Protein AF-A0A6C0JA85-F1 (afdb_monomer_lite)

Foldseek 3Di:
DPPPPPPPLPDPPVDPDPLLSLLLVQLVVLLVQLVVLLVCPVVVVDPPALVSLLSSLLSLLLSCVSPVPPPVSVVSNVVSCQPANPVHPHHNYYPVSNVVSNVSSVVVNVVSND

pLDDT: mean 87.0, std 16.08, range [33.0, 97.62]

Organism: NCBI:txid1070528

Radius of gyration: 14.77 Å; chains: 1; bounding box: 40×23×37 Å

Structure (mmCIF, N/CA/C/O backbone):
data_AF-A0A6C0JA85-F1
#
_entry.id   AF-A0A6C0JA85-F1
#
loop_
_atom_site.group_PDB
_atom_site.id
_atom_site.type_symbol
_atom_site.label_atom_id
_atom_site.label_alt_id
_atom_site.label_comp_id
_atom_site.label_asym_id
_atom_site.label_entity_id
_atom_site.label_seq_id
_atom_site.pdbx_PDB_ins_code
_atom_site.Cartn_x
_atom_site.Cartn_y
_atom_site.Cartn_z
_atom_site.occupancy
_atom_site.B_iso_or_equiv
_atom_site.auth_seq_id
_atom_site.auth_comp_id
_atom_site.auth_asym_id
_atom_site.auth_atom_id
_atom_site.pdbx_PDB_model_num
ATOM 1 N N . MET A 1 1 ? -17.166 -13.264 -14.126 1.00 33.00 1 MET A N 1
ATOM 2 C CA . MET A 1 1 ? -17.768 -12.094 -13.454 1.00 33.00 1 MET A CA 1
ATOM 3 C C . MET A 1 1 ? -17.450 -12.195 -11.975 1.00 33.00 1 MET A C 1
ATOM 5 O O . MET A 1 1 ? -18.116 -12.936 -11.270 1.00 33.00 1 MET A O 1
ATOM 9 N N . THR A 1 2 ? -16.389 -11.543 -11.515 1.00 33.69 2 THR A N 1
ATOM 10 C CA . THR A 1 2 ? -16.089 -11.439 -10.083 1.00 33.69 2 THR A CA 1
ATOM 11 C C . THR A 1 2 ? -16.904 -10.276 -9.544 1.00 33.69 2 THR A C 1
ATOM 13 O O . THR A 1 2 ? -16.664 -9.121 -9.888 1.00 33.69 2 THR A O 1
ATOM 16 N N . THR A 1 3 ? -17.943 -10.601 -8.785 1.00 34.50 3 THR A N 1
ATOM 17 C CA . THR A 1 3 ? -18.830 -9.646 -8.130 1.00 34.50 3 THR A CA 1
ATOM 18 C C . THR A 1 3 ? -17.984 -8.742 -7.241 1.00 34.50 3 THR A C 1
ATOM 20 O O . THR A 1 3 ? -17.399 -9.193 -6.257 1.00 34.50 3 THR A O 1
ATOM 23 N N . ILE A 1 4 ? -17.881 -7.466 -7.612 1.00 41.62 4 ILE A N 1
ATOM 2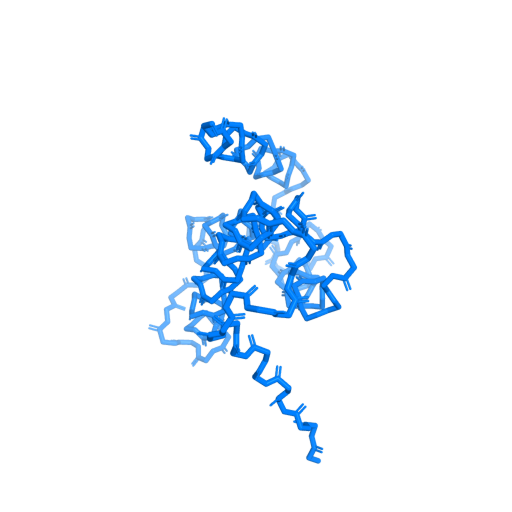4 C CA . ILE A 1 4 ? -17.291 -6.431 -6.768 1.00 41.62 4 ILE A CA 1
ATOM 25 C C . ILE A 1 4 ? -18.240 -6.299 -5.582 1.00 41.62 4 ILE A C 1
ATOM 27 O O . ILE A 1 4 ? -19.316 -5.711 -5.704 1.00 41.62 4 ILE A O 1
ATOM 31 N N . ASN A 1 5 ? -17.885 -6.913 -4.456 1.00 40.22 5 ASN A N 1
ATOM 32 C CA . ASN A 1 5 ? -18.617 -6.731 -3.217 1.00 40.22 5 ASN A CA 1
ATOM 33 C C . ASN A 1 5 ? -18.302 -5.310 -2.741 1.00 40.22 5 ASN A C 1
ATOM 35 O O . ASN A 1 5 ? -17.326 -5.066 -2.030 1.00 40.22 5 ASN A O 1
ATOM 39 N N . ASN A 1 6 ? -19.087 -4.353 -3.238 1.00 44.12 6 ASN A N 1
ATOM 40 C CA . ASN A 1 6 ? -19.152 -3.003 -2.714 1.00 44.12 6 ASN A CA 1
ATOM 41 C C . ASN A 1 6 ? -19.661 -3.127 -1.279 1.00 44.12 6 ASN A C 1
ATOM 43 O O . ASN A 1 6 ? -20.861 -3.034 -1.023 1.00 44.12 6 ASN A O 1
ATOM 47 N N . ASN A 1 7 ? -18.741 -3.368 -0.345 1.00 47.88 7 ASN A N 1
ATOM 48 C CA . ASN A 1 7 ? -18.963 -3.211 1.082 1.00 47.88 7 ASN A CA 1
ATOM 49 C C . ASN A 1 7 ? -19.160 -1.713 1.344 1.00 47.88 7 ASN A C 1
ATOM 51 O O . ASN A 1 7 ? -18.292 -1.020 1.873 1.00 47.88 7 ASN A O 1
ATOM 55 N N . ASN A 1 8 ? -20.300 -1.197 0.895 1.00 52.50 8 ASN A N 1
ATOM 56 C CA . ASN A 1 8 ? -20.768 0.140 1.169 1.00 52.50 8 ASN A CA 1
ATOM 57 C C . ASN A 1 8 ? -21.121 0.160 2.654 1.00 52.50 8 ASN A C 1
ATOM 59 O O . ASN A 1 8 ? -22.207 -0.235 3.067 1.00 52.50 8 ASN A O 1
ATOM 63 N N . VAL A 1 9 ? -20.149 0.571 3.465 1.00 55.03 9 VAL A N 1
ATOM 64 C CA . VAL A 1 9 ? -20.303 0.862 4.890 1.00 55.03 9 VAL A CA 1
ATOM 65 C C . VAL A 1 9 ? -21.228 2.078 5.020 1.00 55.03 9 VAL A C 1
ATOM 67 O O . VAL A 1 9 ? -20.764 3.209 5.135 1.00 55.03 9 VAL A O 1
ATOM 70 N N . THR A 1 10 ? -22.542 1.874 4.906 1.00 55.50 10 THR A N 1
ATOM 71 C CA . THR A 1 10 ? -23.526 2.973 4.867 1.00 55.50 10 THR A CA 1
ATOM 72 C C . THR A 1 10 ? -24.310 3.141 6.161 1.00 55.50 10 THR A C 1
ATOM 74 O O . THR A 1 10 ? -24.818 4.231 6.406 1.00 55.50 10 THR A O 1
ATOM 77 N N . THR A 1 11 ? -24.380 2.127 7.029 1.00 58.81 11 THR A N 1
ATOM 78 C CA . THR A 1 11 ? -25.210 2.179 8.246 1.00 58.81 11 THR A CA 1
ATOM 79 C C . THR A 1 11 ? -24.424 1.818 9.506 1.00 58.81 11 THR A C 1
ATOM 81 O O . THR A 1 11 ? -23.812 0.754 9.595 1.00 58.81 11 THR A O 1
ATOM 84 N N . ARG A 1 12 ? -24.474 2.706 10.509 1.00 60.03 12 ARG A N 1
ATOM 85 C CA . ARG A 1 12 ? -23.822 2.559 11.825 1.00 60.03 12 ARG A CA 1
ATOM 86 C C . ARG A 1 12 ? -24.255 1.288 12.565 1.00 60.03 12 ARG A C 1
ATOM 88 O O . ARG A 1 12 ? -23.459 0.713 13.297 1.00 60.03 12 ARG A O 1
ATOM 95 N N . ASP A 1 13 ? -25.500 0.863 12.378 1.00 62.19 13 ASP A N 1
ATOM 96 C CA . ASP A 1 13 ? -26.170 -0.106 13.256 1.00 62.19 13 ASP A CA 1
ATOM 97 C C . ASP A 1 13 ? -25.674 -1.554 13.102 1.00 62.19 13 ASP A C 1
ATOM 99 O O . ASP A 1 13 ? -26.027 -2.420 13.893 1.00 62.19 13 ASP A O 1
ATOM 103 N N . ILE A 1 14 ? -24.796 -1.808 12.128 1.00 67.25 14 ILE A N 1
ATOM 104 C CA . ILE A 1 14 ? -24.126 -3.102 11.922 1.00 67.25 14 ILE A CA 1
ATOM 105 C C . ILE A 1 14 ? -22.918 -3.259 12.872 1.00 67.25 14 ILE A C 1
ATOM 107 O O . ILE A 1 14 ? -22.384 -4.354 13.044 1.00 67.25 14 ILE A O 1
ATOM 111 N N . TYR A 1 15 ? -22.470 -2.172 13.512 1.00 73.19 15 TYR A N 1
ATOM 112 C CA . TYR A 1 15 ? -21.264 -2.165 14.335 1.00 73.19 15 TYR A CA 1
ATOM 113 C C . TYR A 1 15 ? -21.575 -2.156 15.828 1.00 73.19 15 TYR A C 1
ATOM 115 O O . TYR A 1 15 ? -22.356 -1.350 16.325 1.00 73.19 15 TYR A O 1
ATOM 123 N N . THR A 1 16 ? -20.848 -2.996 16.563 1.00 79.50 16 THR A N 1
ATOM 124 C CA . THR A 1 16 ? -20.942 -3.125 18.024 1.00 79.50 16 THR A CA 1
ATOM 125 C C . THR A 1 16 ? -20.517 -1.864 18.779 1.00 79.50 16 THR A C 1
ATOM 127 O O . THR A 1 16 ? -20.845 -1.711 19.952 1.00 79.50 16 THR A O 1
ATOM 130 N N . SER A 1 17 ? -19.794 -0.940 18.134 1.00 82.62 17 SER A N 1
ATOM 131 C CA . SER A 1 17 ? -19.456 0.362 18.712 1.00 82.62 17 SER A CA 1
ATOM 132 C C . SER A 1 17 ? -19.313 1.452 17.650 1.00 82.62 17 SER A C 1
ATOM 134 O O . SER A 1 17 ? -18.916 1.198 16.510 1.00 82.62 17 SER A O 1
ATOM 136 N N . HIS A 1 18 ? -19.568 2.702 18.050 1.00 82.12 18 HIS A N 1
ATOM 137 C CA . HIS A 1 18 ? -19.361 3.874 17.194 1.00 82.12 18 HIS A CA 1
ATOM 138 C C . HIS A 1 18 ? -17.896 4.022 16.753 1.00 82.12 18 HIS A C 1
ATOM 140 O O . HIS A 1 18 ? -17.623 4.357 15.603 1.00 82.12 18 HIS A O 1
ATOM 146 N N . LYS A 1 19 ? -16.954 3.695 17.644 1.00 83.94 19 LYS A N 1
ATOM 147 C CA . LYS A 1 19 ? -15.521 3.682 17.340 1.00 83.94 19 LYS A CA 1
ATOM 148 C C . LYS A 1 19 ? -15.195 2.713 16.203 1.00 83.94 19 LYS A C 1
ATOM 150 O O . LYS A 1 19 ? -14.526 3.098 15.250 1.00 83.94 19 LYS A O 1
ATOM 155 N N . LEU A 1 20 ? -15.716 1.487 16.270 1.00 81.69 20 LEU A N 1
ATOM 156 C CA . LEU A 1 20 ? -15.496 0.478 15.234 1.00 81.69 20 LEU A CA 1
ATOM 157 C C . LEU A 1 20 ? -16.072 0.916 13.877 1.00 81.69 20 LEU A C 1
ATOM 159 O O . LEU A 1 20 ? -15.433 0.717 12.847 1.00 81.69 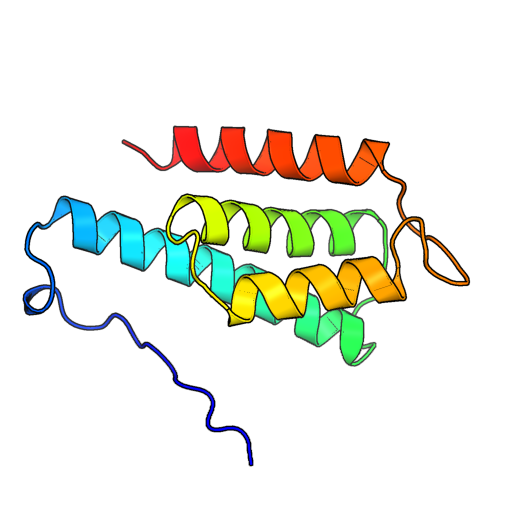20 LEU A O 1
ATOM 163 N N . TYR A 1 21 ? -17.241 1.566 13.874 1.00 82.75 21 TYR A N 1
ATOM 164 C CA . TYR A 1 21 ? -17.819 2.160 12.664 1.00 82.75 21 TYR A CA 1
ATOM 165 C C . TYR A 1 21 ? -16.894 3.215 12.033 1.00 82.75 21 TYR A C 1
ATOM 167 O O . TYR A 1 21 ? -16.643 3.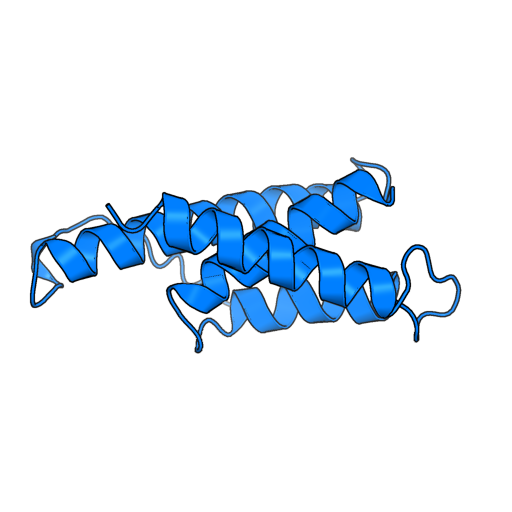171 10.827 1.00 82.75 21 TYR A O 1
ATOM 175 N N . LEU A 1 22 ? -16.353 4.142 12.833 1.00 84.38 22 LEU A N 1
ATOM 176 C CA . LEU A 1 22 ? -15.438 5.178 12.341 1.00 84.38 22 LEU A CA 1
ATOM 177 C C . LEU A 1 22 ? -14.131 4.585 11.801 1.00 84.38 22 LEU A C 1
ATOM 179 O O . LEU A 1 22 ? -13.656 5.013 10.747 1.00 84.38 22 LEU A O 1
ATOM 183 N N . GLU A 1 23 ? -13.577 3.578 12.478 1.00 85.69 23 GLU A N 1
ATOM 184 C CA . GLU A 1 23 ? -12.374 2.869 12.029 1.00 85.69 23 GLU A CA 1
ATOM 185 C C . GLU A 1 23 ? -12.611 2.169 10.681 1.00 85.69 23 GLU A C 1
ATOM 187 O O . GLU A 1 23 ? -11.806 2.317 9.760 1.00 85.69 23 GLU A O 1
ATOM 192 N N . LYS A 1 24 ? -13.750 1.485 10.509 1.00 84.62 24 LYS A N 1
ATOM 193 C CA . LYS A 1 24 ? -14.102 0.832 9.238 1.00 84.62 24 LYS A CA 1
ATOM 194 C C . LYS A 1 24 ? -14.351 1.830 8.117 1.00 84.62 24 LYS A C 1
ATOM 196 O O . LYS A 1 24 ? -13.796 1.669 7.034 1.00 84.62 24 LYS A O 1
ATOM 201 N N . ARG A 1 25 ? -15.099 2.903 8.381 1.00 84.94 25 ARG A N 1
ATOM 202 C CA . ARG A 1 25 ? -15.329 3.974 7.401 1.00 84.94 25 ARG A CA 1
ATOM 203 C C . ARG A 1 25 ? -14.018 4.626 6.953 1.00 84.94 25 ARG A C 1
ATOM 205 O O . ARG A 1 25 ? -13.848 4.918 5.770 1.00 84.94 25 ARG A O 1
ATOM 212 N N . THR A 1 26 ? -13.087 4.835 7.882 1.00 86.94 26 THR A N 1
ATOM 213 C CA . THR A 1 26 ? -11.760 5.386 7.577 1.00 86.94 26 THR A CA 1
ATOM 214 C C . THR A 1 26 ? -10.939 4.409 6.740 1.00 86.94 26 THR A C 1
ATOM 216 O O . THR A 1 26 ? -10.398 4.809 5.712 1.00 86.94 26 THR A O 1
ATOM 219 N N . GLY A 1 27 ? -10.915 3.123 7.103 1.00 89.31 27 GLY A N 1
ATOM 220 C CA . GLY A 1 27 ? -10.276 2.075 6.301 1.00 89.31 27 GLY A CA 1
ATOM 221 C C . GLY A 1 27 ? -10.808 2.020 4.866 1.00 89.31 27 GLY A C 1
ATOM 222 O O . GLY A 1 27 ? -10.025 2.092 3.920 1.00 89.31 27 GLY A O 1
ATOM 223 N N . SER A 1 28 ? -12.135 2.011 4.690 1.00 89.94 28 SER A N 1
ATOM 224 C CA . SER A 1 28 ? -12.777 2.014 3.366 1.00 89.94 28 SER A CA 1
ATOM 225 C C . SER A 1 28 ? -12.421 3.245 2.530 1.00 89.94 28 SER A C 1
ATOM 227 O O . SER A 1 28 ? -12.251 3.138 1.318 1.00 89.94 28 SER A O 1
ATOM 229 N N . ARG A 1 29 ? -12.262 4.422 3.153 1.00 91.88 29 ARG A N 1
ATOM 230 C CA . ARG A 1 29 ? -11.803 5.630 2.450 1.00 91.88 29 ARG A CA 1
ATOM 231 C C . ARG A 1 29 ? -10.410 5.428 1.854 1.00 91.88 29 ARG A C 1
ATOM 233 O O . ARG A 1 29 ? -10.207 5.756 0.689 1.00 91.88 29 ARG A O 1
ATOM 240 N N . TYR A 1 30 ? -9.470 4.902 2.637 1.00 94.75 30 TYR A N 1
ATOM 241 C CA . TYR A 1 30 ? -8.106 4.652 2.168 1.00 94.75 30 TYR A CA 1
ATOM 242 C C . TYR A 1 30 ? -8.057 3.570 1.089 1.00 94.75 30 TYR A C 1
ATOM 244 O O . TYR A 1 30 ? -7.356 3.747 0.095 1.00 94.75 30 TYR A O 1
ATOM 252 N N . TYR A 1 31 ? -8.866 2.515 1.217 1.00 95.31 31 TYR A N 1
ATOM 253 C CA . TYR A 1 31 ? -9.028 1.525 0.154 1.00 95.31 31 TYR A CA 1
ATOM 254 C C . TYR A 1 31 ? -9.496 2.174 -1.157 1.00 95.31 31 TYR A C 1
ATOM 256 O O . TYR A 1 31 ? -8.865 1.986 -2.193 1.00 95.31 31 TYR A O 1
ATOM 264 N N . ASN A 1 32 ? -10.554 2.992 -1.113 1.00 94.56 32 ASN A N 1
ATOM 265 C CA . ASN A 1 32 ? -11.105 3.640 -2.306 1.00 94.56 32 ASN A CA 1
ATOM 266 C C . ASN A 1 32 ? -10.108 4.604 -2.965 1.00 94.56 32 ASN A C 1
ATOM 268 O O . ASN A 1 32 ? -10.003 4.627 -4.189 1.00 94.56 32 ASN A O 1
ATOM 272 N N . LEU A 1 33 ? -9.354 5.369 -2.166 1.00 95.00 33 LEU A N 1
ATOM 273 C CA . LEU A 1 33 ? -8.287 6.234 -2.677 1.00 95.00 33 LEU A CA 1
ATOM 274 C C . LEU A 1 33 ? -7.196 5.412 -3.373 1.00 95.00 33 LEU A C 1
ATOM 276 O O . LEU A 1 33 ? -6.852 5.706 -4.515 1.00 95.00 33 LEU A O 1
ATOM 280 N N . GLY A 1 34 ? -6.710 4.347 -2.729 1.00 96.00 34 GLY A N 1
ATOM 281 C CA . GLY A 1 34 ? -5.732 3.437 -3.330 1.00 96.00 34 GLY A CA 1
ATOM 282 C C . GLY A 1 34 ? -6.249 2.802 -4.623 1.00 96.00 34 GLY A C 1
ATOM 283 O O . GLY A 1 34 ? -5.528 2.761 -5.618 1.00 96.00 34 GLY A O 1
ATOM 284 N N . TYR A 1 35 ? -7.517 2.380 -4.645 1.00 96.50 35 TYR A N 1
ATOM 285 C CA . TYR A 1 35 ? -8.162 1.778 -5.812 1.00 96.50 35 TYR A CA 1
ATOM 286 C C . TYR A 1 35 ? -8.264 2.739 -7.001 1.00 96.50 35 TYR A C 1
ATOM 288 O O . TYR A 1 35 ? -7.982 2.337 -8.129 1.00 96.50 35 TYR A O 1
ATOM 296 N N . MET A 1 36 ? -8.624 4.006 -6.770 1.00 96.00 36 MET A N 1
ATOM 297 C CA . MET A 1 36 ? -8.664 5.011 -7.837 1.00 96.00 36 MET A CA 1
ATOM 298 C C . MET A 1 36 ? -7.289 5.193 -8.484 1.00 96.00 36 MET A C 1
ATOM 300 O O . MET A 1 36 ? -7.178 5.114 -9.705 1.00 96.00 36 MET A O 1
ATOM 304 N N . MET A 1 37 ? -6.242 5.340 -7.671 1.00 95.56 37 MET A N 1
ATOM 305 C CA . MET A 1 37 ? -4.874 5.508 -8.168 1.00 95.56 37 MET A CA 1
ATOM 306 C C . MET A 1 37 ? -4.375 4.257 -8.897 1.00 95.56 37 MET A C 1
ATOM 308 O O . MET A 1 37 ? -3.823 4.350 -9.991 1.00 95.56 37 MET A O 1
ATOM 312 N N . TYR A 1 38 ? -4.613 3.073 -8.324 1.00 96.69 38 TYR A N 1
ATOM 313 C CA . TYR A 1 38 ? -4.312 1.792 -8.964 1.00 96.69 38 TYR A CA 1
ATOM 314 C C . TYR A 1 38 ? -4.956 1.706 -10.351 1.00 96.69 38 TYR A C 1
ATOM 316 O O . TYR A 1 38 ? -4.280 1.386 -11.329 1.00 96.69 38 TYR A O 1
ATOM 324 N N . LYS A 1 39 ? -6.248 2.039 -10.452 1.00 96.69 39 LYS A N 1
ATOM 325 C CA . LYS A 1 39 ? -7.000 1.956 -11.705 1.00 96.69 39 LYS A CA 1
ATOM 326 C C . LYS A 1 39 ? -6.407 2.876 -12.768 1.00 96.69 39 LYS A C 1
ATOM 328 O O . LYS A 1 39 ? -6.293 2.465 -13.919 1.00 96.69 39 LYS A O 1
ATOM 333 N N . GLU A 1 40 ? -6.015 4.091 -12.396 1.00 95.56 40 GLU A N 1
ATOM 334 C CA . GLU A 1 40 ? -5.393 5.034 -13.327 1.00 95.56 40 GLU A CA 1
ATOM 335 C C . GLU A 1 40 ? -4.022 4.555 -13.820 1.00 95.56 40 GLU A C 1
ATOM 337 O O . GLU A 1 40 ? -3.718 4.669 -15.009 1.00 95.56 40 GLU A O 1
ATOM 342 N N . ILE A 1 41 ? -3.214 3.968 -12.932 1.00 95.75 41 ILE A N 1
ATOM 343 C CA . ILE A 1 41 ? -1.893 3.418 -13.269 1.00 95.75 41 ILE A CA 1
ATOM 344 C C . ILE A 1 41 ? -2.027 2.207 -14.200 1.00 95.75 41 ILE A C 1
ATOM 346 O O . ILE A 1 41 ? -1.337 2.117 -15.215 1.00 95.75 41 ILE A O 1
ATOM 350 N N . ILE A 1 42 ? -2.916 1.264 -13.875 1.00 94.19 42 ILE A N 1
ATOM 351 C CA . ILE A 1 42 ? -3.079 0.026 -14.648 1.00 94.19 42 ILE A CA 1
ATOM 352 C C . ILE A 1 42 ? -3.706 0.286 -16.017 1.00 94.19 42 ILE A C 1
ATOM 354 O O . ILE A 1 42 ? -3.259 -0.304 -17.000 1.00 94.19 42 ILE A O 1
ATOM 358 N N . ASN A 1 43 ? -4.671 1.205 -16.102 1.00 94.44 43 ASN A N 1
ATOM 359 C CA . ASN A 1 43 ? -5.279 1.600 -17.373 1.00 94.44 43 ASN A CA 1
ATOM 360 C C . ASN A 1 43 ? -4.374 2.510 -18.220 1.00 94.44 43 ASN A C 1
ATOM 362 O O . ASN A 1 43 ? -4.742 2.854 -19.341 1.00 94.44 43 ASN A O 1
ATOM 366 N N . GLY A 1 44 ? -3.219 2.930 -17.692 1.00 92.12 44 GLY A N 1
ATOM 367 C CA . GLY A 1 44 ? -2.280 3.811 -18.383 1.00 92.12 44 GLY A CA 1
ATOM 368 C C . GLY A 1 44 ? -2.760 5.257 -18.528 1.00 92.12 44 GLY A C 1
ATOM 369 O O . GLY A 1 44 ? -2.150 6.020 -19.272 1.00 92.12 44 GLY A O 1
ATOM 370 N N . THR A 1 45 ? -3.828 5.657 -17.829 1.00 94.81 45 THR A N 1
ATOM 371 C CA . THR A 1 45 ? -4.288 7.055 -17.803 1.00 94.81 45 THR A CA 1
ATOM 372 C C . THR A 1 45 ? -3.404 7.922 -16.909 1.00 94.81 45 THR A C 1
ATOM 374 O O . THR A 1 45 ? -3.312 9.126 -17.128 1.00 94.81 45 THR A O 1
ATOM 377 N N . ALA A 1 46 ? -2.724 7.315 -15.931 1.00 93.94 46 ALA A N 1
ATOM 378 C CA . ALA A 1 46 ? -1.652 7.931 -15.161 1.00 93.94 46 ALA A CA 1
ATOM 379 C C . ALA A 1 46 ? -0.335 7.172 -15.365 1.00 93.94 46 ALA A C 1
ATOM 381 O O . ALA A 1 46 ? -0.299 5.942 -15.421 1.00 93.94 46 ALA A O 1
ATOM 382 N N . ALA A 1 47 ? 0.775 7.910 -15.430 1.00 93.88 47 ALA A N 1
ATOM 383 C CA . ALA A 1 47 ? 2.101 7.308 -15.494 1.00 93.88 47 ALA A CA 1
ATOM 384 C C . ALA A 1 47 ? 2.433 6.572 -14.183 1.00 93.88 47 ALA A C 1
ATOM 386 O O . ALA A 1 47 ? 2.168 7.077 -13.087 1.00 93.88 47 ALA A O 1
ATOM 387 N N . ALA A 1 48 ? 3.080 5.410 -14.291 1.00 94.56 48 ALA A N 1
ATOM 388 C CA . ALA A 1 48 ? 3.565 4.624 -13.157 1.00 94.56 48 ALA A CA 1
ATOM 389 C C . ALA A 1 48 ? 4.833 5.248 -12.539 1.00 94.56 48 ALA A C 1
ATOM 391 O O . ALA A 1 48 ? 5.902 4.652 -12.536 1.00 94.56 48 ALA A O 1
ATOM 392 N N . THR A 1 49 ? 4.751 6.489 -12.062 1.00 96.06 49 THR A N 1
ATOM 393 C CA . THR A 1 49 ? 5.884 7.171 -11.422 1.00 96.06 49 THR A CA 1
ATOM 394 C C . THR A 1 49 ? 6.083 6.675 -9.991 1.00 96.06 49 THR A C 1
ATOM 396 O O . THR A 1 49 ? 5.152 6.173 -9.355 1.00 96.06 49 THR A O 1
ATOM 399 N N . LEU A 1 50 ? 7.286 6.878 -9.443 1.00 95.50 50 LEU A N 1
ATOM 400 C CA . LEU A 1 50 ? 7.589 6.554 -8.046 1.00 95.50 50 LEU A CA 1
ATOM 401 C C . LEU A 1 50 ? 6.591 7.199 -7.065 1.00 95.50 50 LEU A C 1
ATOM 403 O O . LEU A 1 50 ? 6.202 6.557 -6.093 1.00 95.50 50 LEU A O 1
ATOM 407 N N . SER A 1 51 ? 6.153 8.435 -7.334 1.00 95.62 51 SER A N 1
ATOM 408 C CA . SER A 1 51 ? 5.178 9.150 -6.496 1.00 95.62 51 SER A CA 1
ATOM 409 C C . SER A 1 51 ? 3.797 8.496 -6.542 1.00 95.62 51 SER A C 1
ATOM 411 O O . SER A 1 51 ? 3.216 8.209 -5.500 1.00 95.62 51 SER A O 1
ATOM 413 N N . ASN A 1 52 ? 3.291 8.193 -7.741 1.00 95.56 52 ASN A N 1
ATOM 414 C CA . ASN A 1 52 ? 1.960 7.603 -7.900 1.00 95.56 52 ASN A CA 1
ATOM 415 C C . ASN A 1 52 ? 1.890 6.199 -7.283 1.00 95.56 52 ASN A C 1
ATOM 417 O O . ASN A 1 52 ? 0.915 5.852 -6.616 1.00 95.56 52 ASN A O 1
ATOM 421 N N . LEU A 1 53 ? 2.950 5.405 -7.460 1.00 96.50 53 LEU A N 1
A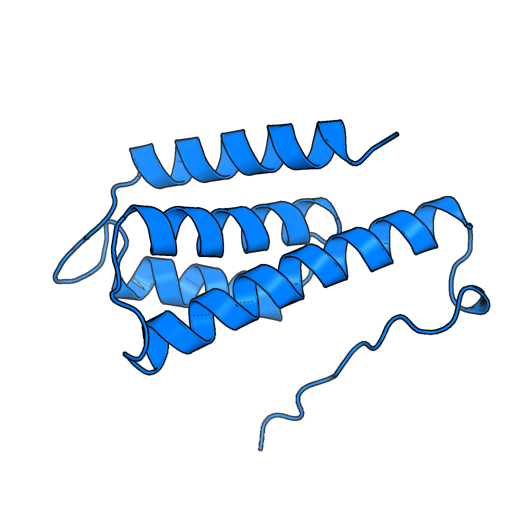TOM 422 C CA . LEU A 1 53 ? 3.066 4.076 -6.858 1.00 96.50 53 LEU A CA 1
ATOM 423 C C . LEU A 1 53 ? 3.193 4.157 -5.334 1.00 96.50 53 LEU A C 1
ATOM 425 O O . LEU A 1 53 ? 2.538 3.387 -4.630 1.00 96.50 53 LEU A O 1
ATOM 429 N N . GLN A 1 54 ? 3.982 5.106 -4.818 1.00 96.69 54 GLN A N 1
ATOM 430 C CA . GLN A 1 54 ? 4.085 5.367 -3.383 1.00 96.69 54 GLN A CA 1
ATOM 431 C C . GLN A 1 54 ? 2.714 5.641 -2.771 1.00 96.69 54 GLN A C 1
ATOM 433 O O . GLN A 1 54 ? 2.365 5.027 -1.761 1.00 96.69 54 GLN A O 1
ATOM 438 N N . ASP A 1 55 ? 1.950 6.554 -3.358 1.00 96.19 55 ASP A N 1
ATOM 439 C CA . ASP A 1 55 ? 0.669 6.977 -2.808 1.00 96.19 55 ASP A CA 1
ATOM 440 C C . ASP A 1 55 ? -0.370 5.850 -2.887 1.00 96.19 55 ASP A C 1
ATOM 442 O O . ASP A 1 55 ? -1.037 5.563 -1.889 1.00 96.19 55 ASP A O 1
ATOM 446 N N . ALA A 1 56 ? -0.454 5.131 -4.012 1.00 96.94 56 ALA A N 1
ATOM 447 C CA . ALA A 1 56 ? -1.350 3.983 -4.154 1.00 96.94 56 ALA A CA 1
ATOM 448 C C . ALA A 1 56 ? -1.045 2.887 -3.114 1.00 96.94 56 ALA A C 1
ATOM 450 O O . ALA A 1 56 ? -1.934 2.451 -2.377 1.00 96.94 56 ALA A O 1
ATOM 451 N N . ILE A 1 57 ? 0.227 2.487 -2.991 1.00 97.12 57 ILE A N 1
ATOM 452 C CA . ILE A 1 57 ? 0.656 1.447 -2.045 1.00 97.12 57 ILE A CA 1
ATOM 453 C C . ILE A 1 57 ? 0.472 1.914 -0.598 1.00 97.12 57 ILE A C 1
ATOM 455 O O . ILE A 1 57 ? 0.018 1.136 0.240 1.00 97.12 57 ILE A O 1
ATOM 459 N N . THR A 1 58 ? 0.776 3.178 -0.291 1.00 97.62 58 THR A N 1
ATOM 460 C CA . THR A 1 58 ? 0.592 3.733 1.058 1.00 97.62 58 THR A CA 1
ATOM 461 C C . THR A 1 58 ? -0.882 3.712 1.452 1.00 97.62 58 THR A C 1
ATOM 463 O O . THR A 1 58 ? -1.195 3.299 2.564 1.00 97.62 58 THR A O 1
ATOM 466 N N . ASN A 1 59 ? -1.797 4.085 0.553 1.00 97.50 59 ASN A N 1
ATOM 467 C CA . ASN A 1 59 ? -3.236 4.030 0.812 1.00 97.50 59 ASN A CA 1
ATOM 468 C C . ASN A 1 59 ? -3.721 2.598 1.102 1.00 97.50 59 ASN A C 1
ATOM 470 O O . ASN A 1 59 ? -4.436 2.387 2.084 1.00 97.50 59 ASN A O 1
ATOM 474 N N . PHE A 1 60 ? -3.277 1.598 0.332 1.00 97.50 60 PHE A N 1
ATOM 475 C CA . PHE A 1 60 ? -3.600 0.197 0.628 1.00 97.50 60 PHE A CA 1
ATOM 476 C C . PHE A 1 60 ? -2.991 -0.287 1.949 1.00 97.50 60 PHE A C 1
ATOM 478 O O . PHE A 1 60 ? -3.669 -0.953 2.726 1.00 97.50 60 PHE A O 1
ATOM 485 N N . GLU A 1 61 ? -1.746 0.075 2.262 1.00 97.56 61 GLU A N 1
ATOM 486 C CA . GLU A 1 61 ? -1.132 -0.249 3.557 1.00 97.56 61 GLU A CA 1
ATOM 487 C C . GLU A 1 61 ? -1.889 0.408 4.727 1.00 97.56 61 GLU A C 1
ATOM 489 O O . GLU A 1 61 ? -2.076 -0.229 5.762 1.00 97.56 61 GLU A O 1
ATOM 494 N N . VAL A 1 62 ? -2.392 1.642 4.578 1.00 96.06 62 VAL A N 1
ATOM 495 C CA . VAL A 1 62 ? -3.247 2.278 5.600 1.00 96.06 62 VAL A CA 1
ATOM 496 C C . VAL A 1 62 ? -4.567 1.526 5.753 1.00 96.06 62 VAL A C 1
ATOM 498 O O . VAL A 1 62 ? -4.974 1.253 6.883 1.00 96.06 62 VAL A O 1
ATOM 501 N N . ALA A 1 63 ? -5.222 1.159 4.649 1.00 94.69 63 ALA A N 1
ATOM 502 C CA . ALA A 1 63 ? -6.455 0.374 4.685 1.00 94.69 63 ALA A CA 1
ATOM 503 C C . ALA A 1 63 ? -6.253 -0.948 5.446 1.00 94.69 63 ALA A C 1
ATOM 505 O O . ALA A 1 63 ? -7.035 -1.270 6.341 1.00 94.69 63 ALA A O 1
ATOM 506 N N . LEU A 1 64 ? -5.132 -1.636 5.202 1.00 95.44 64 LEU A N 1
ATOM 507 C CA . LEU A 1 64 ? -4.761 -2.883 5.879 1.00 95.44 64 LEU A CA 1
ATOM 508 C C . LEU A 1 64 ? -4.461 -2.721 7.378 1.00 95.44 64 LEU A C 1
ATOM 510 O O . LEU A 1 64 ? -4.556 -3.684 8.139 1.00 95.44 64 LEU A O 1
ATOM 514 N N . LEU A 1 65 ? -4.117 -1.517 7.844 1.00 94.81 65 LEU A N 1
ATOM 515 C CA . LEU A 1 65 ? -3.979 -1.244 9.279 1.00 94.81 65 LEU A CA 1
ATOM 516 C C . LEU A 1 65 ? -5.339 -1.142 9.989 1.00 94.81 65 LEU A C 1
ATOM 518 O O . LEU A 1 65 ? -5.420 -1.440 11.183 1.00 94.81 65 LEU A O 1
ATOM 522 N N . PHE A 1 66 ? -6.398 -0.751 9.273 1.00 90.88 66 PHE A N 1
ATOM 523 C CA . PHE A 1 66 ? -7.779 -0.768 9.771 1.00 90.88 66 PHE A CA 1
ATOM 524 C C . PHE A 1 66 ? -8.457 -2.130 9.570 1.00 90.88 66 PHE A C 1
ATOM 526 O O . PHE A 1 66 ? -9.247 -2.556 10.415 1.00 90.88 66 PHE A O 1
ATOM 533 N N . ASP A 1 67 ? -8.141 -2.829 8.480 1.00 90.44 67 ASP A N 1
ATOM 534 C CA . ASP A 1 67 ? -8.631 -4.174 8.192 1.00 90.44 67 ASP A CA 1
ATOM 535 C C . ASP A 1 67 ? -7.537 -5.063 7.595 1.00 90.44 67 ASP A C 1
ATOM 537 O O . ASP A 1 67 ? -7.311 -5.098 6.388 1.00 90.44 67 ASP A O 1
ATOM 541 N N . LYS A 1 68 ? -6.868 -5.829 8.459 1.00 91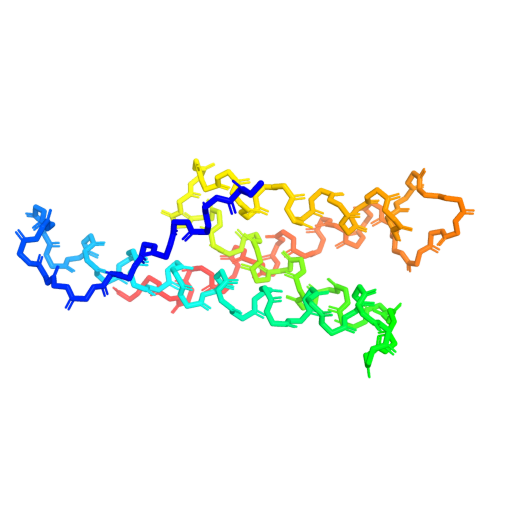.44 68 LYS A N 1
ATOM 542 C CA . LYS A 1 68 ? -5.764 -6.714 8.060 1.00 91.44 68 LYS A CA 1
ATOM 543 C C . LYS A 1 68 ? -6.190 -7.824 7.096 1.00 91.44 68 LYS A C 1
ATOM 545 O O . LYS A 1 68 ? -5.326 -8.401 6.445 1.00 91.44 68 LYS A O 1
ATOM 550 N N . ASN A 1 69 ? -7.488 -8.124 7.036 1.00 89.81 69 ASN A N 1
ATOM 551 C CA . ASN A 1 69 ? -8.049 -9.213 6.244 1.00 89.81 69 ASN A CA 1
ATOM 552 C C . ASN A 1 69 ? -8.734 -8.708 4.965 1.00 89.81 69 ASN A C 1
ATOM 554 O O . ASN A 1 69 ? -9.455 -9.473 4.327 1.00 89.81 69 ASN A O 1
ATOM 558 N N . ASP A 1 70 ? -8.533 -7.443 4.579 1.00 91.19 70 ASP A N 1
ATOM 559 C CA . ASP A 1 70 ? -9.042 -6.922 3.311 1.00 91.19 70 ASP A CA 1
ATOM 560 C C . ASP A 1 70 ? -8.303 -7.573 2.129 1.00 91.19 70 ASP A C 1
ATOM 562 O O . ASP A 1 70 ? -7.229 -7.141 1.703 1.00 91.19 70 ASP A O 1
ATOM 566 N N . ILE A 1 71 ? -8.901 -8.647 1.604 1.00 93.38 71 ILE A N 1
ATOM 567 C CA . ILE A 1 71 ? -8.369 -9.442 0.491 1.00 93.38 71 ILE A CA 1
ATOM 568 C C . ILE A 1 71 ? -8.134 -8.567 -0.744 1.00 93.38 71 ILE A C 1
ATOM 570 O O . ILE A 1 71 ? -7.128 -8.745 -1.431 1.00 93.38 71 ILE A O 1
ATOM 574 N N . ASN A 1 72 ? -9.019 -7.603 -1.016 1.00 92.50 72 ASN A N 1
ATOM 575 C CA . ASN A 1 72 ? -8.893 -6.747 -2.191 1.00 92.50 72 ASN A CA 1
ATOM 576 C C . ASN A 1 72 ? -7.694 -5.808 -2.044 1.00 92.50 72 ASN A C 1
ATOM 578 O O . ASN A 1 72 ? -6.890 -5.692 -2.966 1.00 92.50 72 ASN A O 1
ATOM 582 N N . ALA A 1 73 ? -7.527 -5.185 -0.873 1.00 94.00 73 ALA A N 1
ATOM 583 C CA . ALA A 1 73 ? -6.367 -4.340 -0.602 1.00 94.00 73 ALA A CA 1
ATOM 584 C C . ALA A 1 73 ? -5.047 -5.126 -0.699 1.00 94.00 73 ALA A C 1
ATOM 586 O O . ALA A 1 73 ? -4.064 -4.611 -1.233 1.00 94.00 73 ALA A O 1
ATOM 587 N N . ILE A 1 74 ? -5.018 -6.379 -0.223 1.00 96.19 74 ILE A N 1
ATOM 588 C CA . ILE A 1 74 ? -3.848 -7.264 -0.362 1.00 96.19 74 ILE A CA 1
ATOM 589 C C . ILE A 1 74 ? -3.554 -7.537 -1.839 1.00 96.19 74 ILE A C 1
ATOM 591 O O . ILE A 1 74 ? -2.416 -7.354 -2.274 1.00 96.19 74 ILE A O 1
ATOM 595 N N . LEU A 1 75 ? -4.564 -7.964 -2.599 1.00 96.62 75 LEU A N 1
ATOM 596 C CA . LEU A 1 75 ? -4.413 -8.375 -3.992 1.00 96.62 75 LEU A CA 1
ATOM 597 C C . LEU A 1 75 ? -3.916 -7.222 -4.868 1.00 96.62 75 LEU A C 1
ATOM 599 O O . LEU A 1 75 ? -2.901 -7.363 -5.544 1.00 96.62 75 LEU A O 1
ATO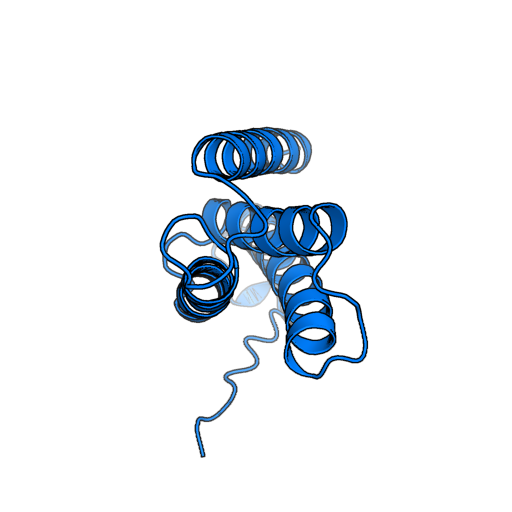M 603 N N . LEU A 1 76 ? -4.576 -6.065 -4.797 1.00 96.88 76 LEU A N 1
ATOM 604 C CA . LEU A 1 76 ? -4.244 -4.908 -5.634 1.00 96.88 76 LEU A CA 1
ATOM 605 C C . LEU A 1 76 ? -2.867 -4.328 -5.299 1.00 96.88 76 LEU A C 1
ATOM 607 O O . LEU A 1 76 ? -2.113 -3.930 -6.188 1.00 96.88 76 LEU A O 1
ATOM 611 N N . LYS A 1 77 ? -2.501 -4.314 -4.012 1.00 95.88 77 LYS A N 1
ATOM 612 C CA . LYS A 1 77 ? -1.156 -3.919 -3.587 1.00 95.88 77 LYS A CA 1
ATOM 613 C C . LYS A 1 77 ? -0.094 -4.870 -4.139 1.00 95.88 77 LYS A C 1
ATOM 615 O O . LYS A 1 77 ? 0.944 -4.407 -4.607 1.00 95.88 77 LYS A O 1
ATOM 620 N N . ASN A 1 78 ? -0.329 -6.178 -4.055 1.00 95.31 78 ASN A N 1
ATOM 621 C CA . ASN A 1 78 ? 0.625 -7.169 -4.543 1.00 95.31 78 ASN A CA 1
ATOM 622 C C . ASN A 1 78 ? 0.791 -7.073 -6.060 1.00 95.31 78 ASN A C 1
ATOM 624 O O . ASN A 1 78 ? 1.921 -7.083 -6.523 1.00 95.31 78 ASN A O 1
ATOM 628 N N . GLU A 1 79 ? -0.282 -6.840 -6.815 1.00 95.31 79 GLU A N 1
ATOM 629 C CA . GLU A 1 79 ? -0.196 -6.641 -8.264 1.00 95.31 79 GLU A CA 1
ATOM 630 C C . GLU A 1 79 ? 0.696 -5.442 -8.644 1.00 95.31 79 GLU A C 1
ATOM 632 O O . GLU A 1 79 ? 1.517 -5.537 -9.559 1.00 95.31 79 GLU A O 1
ATOM 637 N N . LEU A 1 80 ? 0.612 -4.325 -7.906 1.00 95.50 80 LEU A N 1
ATOM 638 C CA . LEU A 1 80 ? 1.531 -3.193 -8.096 1.00 95.50 80 LEU A CA 1
ATOM 639 C C . LEU A 1 80 ? 2.986 -3.569 -7.778 1.00 95.50 80 LEU A C 1
ATOM 641 O O . LEU A 1 80 ? 3.899 -3.150 -8.492 1.00 95.50 80 LEU A O 1
ATOM 645 N N . CYS A 1 81 ? 3.213 -4.353 -6.723 1.00 94.75 81 CYS A N 1
ATOM 646 C CA . CYS A 1 81 ? 4.541 -4.851 -6.358 1.00 94.75 81 CYS A CA 1
ATOM 647 C C . CYS A 1 81 ? 5.107 -5.838 -7.384 1.00 94.75 81 CYS A C 1
ATOM 649 O O . CYS A 1 81 ? 6.298 -5.777 -7.680 1.00 94.75 81 CYS A O 1
ATOM 651 N N . ASP A 1 82 ? 4.275 -6.703 -7.952 1.00 94.81 82 ASP A N 1
ATOM 652 C CA . ASP A 1 82 ? 4.692 -7.683 -8.953 1.00 94.81 82 ASP A CA 1
ATOM 653 C C . ASP A 1 82 ? 5.035 -6.994 -10.278 1.00 94.81 82 ASP A C 1
ATOM 655 O O . ASP A 1 82 ? 6.003 -7.360 -10.946 1.00 94.81 82 ASP A O 1
ATOM 659 N N . LYS A 1 83 ? 4.284 -5.947 -10.642 1.00 95.25 83 LYS A N 1
ATOM 660 C CA . LYS A 1 83 ? 4.469 -5.226 -11.907 1.00 95.25 83 LYS A CA 1
ATOM 661 C C . LYS A 1 83 ? 5.578 -4.174 -11.875 1.00 95.25 83 LYS A C 1
ATOM 663 O O . LYS A 1 83 ? 6.256 -3.998 -12.883 1.00 95.25 83 LYS A O 1
ATOM 668 N N . TYR A 1 84 ? 5.753 -3.471 -10.755 1.00 96.19 84 TYR A N 1
ATOM 669 C CA . TYR A 1 84 ? 6.654 -2.309 -10.660 1.00 96.19 84 TYR A CA 1
ATOM 670 C C . TYR A 1 84 ? 7.638 -2.365 -9.487 1.00 96.19 84 TYR A C 1
ATOM 672 O O . TYR A 1 84 ? 8.487 -1.479 -9.347 1.00 96.19 84 TYR A O 1
ATOM 680 N N . GLY A 1 85 ? 7.513 -3.366 -8.621 1.00 95.12 85 GLY A N 1
ATOM 681 C CA . GLY A 1 85 ? 8.356 -3.519 -7.446 1.00 95.12 85 GLY A CA 1
ATOM 682 C C . GLY A 1 85 ? 9.685 -4.214 -7.742 1.00 95.12 85 GLY A C 1
ATOM 683 O O . GLY A 1 85 ? 10.022 -4.471 -8.900 1.00 95.12 85 GLY A O 1
ATOM 684 N N . PRO A 1 86 ? 10.450 -4.549 -6.691 1.00 92.31 86 PRO A N 1
ATOM 685 C CA . PRO A 1 86 ? 11.846 -4.973 -6.804 1.00 92.31 86 PRO A CA 1
ATOM 686 C C . PRO A 1 86 ? 12.054 -6.289 -7.564 1.00 92.31 86 PRO A C 1
ATOM 688 O O . PRO A 1 86 ? 13.146 -6.519 -8.068 1.00 92.31 86 PRO A O 1
ATOM 691 N N . ASN A 1 87 ? 11.021 -7.131 -7.656 1.00 89.12 87 ASN A N 1
ATOM 692 C CA . ASN A 1 87 ? 11.072 -8.413 -8.364 1.00 89.12 87 ASN A CA 1
ATOM 693 C C . ASN A 1 87 ? 10.488 -8.340 -9.786 1.00 89.12 87 ASN A C 1
ATOM 695 O O . ASN A 1 87 ? 10.383 -9.365 -10.455 1.00 89.12 87 ASN A O 1
ATOM 699 N N . SER A 1 88 ? 10.067 -7.156 -10.235 1.00 92.81 88 SER A N 1
ATOM 700 C CA . SER A 1 88 ? 9.531 -6.970 -11.584 1.00 92.81 88 SER A CA 1
ATOM 701 C C . SER A 1 88 ? 10.645 -6.920 -12.634 1.00 92.81 88 SER A C 1
ATOM 703 O O . SER A 1 88 ? 11.813 -6.695 -12.320 1.00 92.81 88 SER A O 1
ATOM 705 N N . VAL A 1 89 ? 10.278 -7.093 -13.908 1.00 91.12 89 VAL A N 1
ATOM 706 C CA . VAL A 1 89 ? 11.218 -7.029 -15.045 1.00 91.12 89 VAL A CA 1
ATOM 707 C C . VAL A 1 89 ? 11.841 -5.633 -15.198 1.00 91.12 89 VAL A C 1
ATOM 709 O O . VAL A 1 89 ? 12.982 -5.509 -15.631 1.00 91.12 89 VAL A O 1
ATOM 712 N N . SER A 1 90 ? 11.102 -4.581 -14.832 1.00 90.25 90 SER A N 1
ATOM 713 C CA . SER A 1 90 ? 11.547 -3.186 -14.902 1.00 90.25 90 SER A CA 1
ATOM 714 C C . SER A 1 90 ? 11.145 -2.453 -13.616 1.00 90.25 90 SER A C 1
ATOM 716 O O . SER A 1 90 ? 10.146 -1.726 -13.609 1.00 90.25 90 SER A O 1
ATOM 718 N N . PRO A 1 91 ? 11.897 -2.650 -12.519 1.00 94.06 91 PRO A N 1
ATOM 719 C CA . PRO A 1 91 ? 11.546 -2.117 -11.211 1.00 94.06 91 PRO A CA 1
ATOM 720 C C . PRO A 1 91 ? 11.591 -0.590 -11.202 1.00 94.06 91 PRO A C 1
ATOM 722 O O . PRO A 1 91 ? 12.581 0.027 -11.588 1.00 94.06 91 PRO A O 1
ATOM 725 N N . ILE A 1 92 ? 10.515 0.017 -10.708 1.00 96.19 92 ILE A N 1
ATOM 726 C CA . ILE A 1 92 ? 10.399 1.468 -10.508 1.00 96.19 92 ILE A CA 1
ATOM 727 C C . ILE A 1 92 ? 10.710 1.832 -9.053 1.00 96.19 92 ILE A C 1
ATOM 729 O O . ILE A 1 92 ? 11.189 2.929 -8.769 1.00 96.19 92 ILE A O 1
ATOM 733 N N . PHE A 1 93 ? 10.474 0.906 -8.119 1.00 95.38 93 PHE A N 1
ATOM 734 C CA . PHE A 1 93 ? 10.787 1.086 -6.706 1.00 95.38 93 PHE A CA 1
ATOM 735 C C . PHE A 1 93 ? 11.446 -0.149 -6.091 1.00 95.38 93 PHE A C 1
ATOM 737 O O . PHE A 1 93 ? 11.308 -1.277 -6.559 1.00 95.38 93 PHE A O 1
ATOM 744 N N . THR A 1 94 ? 12.169 0.084 -4.999 1.00 95.69 94 THR A N 1
ATOM 745 C CA . THR A 1 94 ? 12.977 -0.921 -4.301 1.00 95.69 94 THR A CA 1
ATOM 746 C C . THR A 1 94 ? 12.315 -1.401 -3.008 1.00 95.69 94 THR A C 1
ATOM 748 O O . THR A 1 94 ? 11.349 -0.818 -2.507 1.00 95.69 94 THR A O 1
ATOM 751 N N . THR A 1 95 ? 12.896 -2.424 -2.381 1.00 93.69 95 THR A N 1
ATOM 752 C CA . THR A 1 95 ? 12.501 -2.889 -1.040 1.00 93.69 95 THR A CA 1
ATOM 753 C C . THR A 1 95 ? 12.621 -1.796 0.033 1.00 93.69 95 THR A C 1
ATOM 755 O O . THR A 1 95 ? 11.818 -1.743 0.971 1.00 93.69 95 THR A O 1
ATOM 758 N N . SER A 1 96 ? 13.581 -0.875 -0.119 1.00 96.25 96 SER A N 1
ATOM 759 C CA . SER A 1 96 ? 13.720 0.288 0.768 1.00 96.25 96 SER A CA 1
ATOM 760 C C . SER A 1 96 ? 12.512 1.223 0.649 1.00 96.25 96 SER A C 1
ATOM 762 O O . SER A 1 96 ? 11.936 1.641 1.656 1.00 96.25 96 SER A O 1
ATOM 764 N N . ASN A 1 97 ? 12.035 1.463 -0.579 1.00 96.19 97 ASN A N 1
ATOM 765 C CA . ASN A 1 97 ? 10.829 2.255 -0.815 1.00 96.19 97 ASN A CA 1
ATOM 766 C C . ASN A 1 97 ? 9.594 1.616 -0.164 1.00 96.19 97 ASN A C 1
ATOM 768 O O . ASN A 1 97 ? 8.869 2.309 0.545 1.00 96.19 97 ASN A O 1
ATOM 772 N N . ILE A 1 98 ? 9.405 0.295 -0.293 1.00 94.31 98 ILE A N 1
ATOM 773 C CA . ILE A 1 98 ? 8.295 -0.427 0.363 1.00 94.31 98 ILE A CA 1
ATOM 774 C C . ILE A 1 98 ? 8.316 -0.211 1.884 1.00 94.31 98 ILE A C 1
ATOM 776 O O . ILE A 1 98 ? 7.276 0.006 2.511 1.00 94.31 98 ILE A O 1
ATOM 780 N N . SER A 1 99 ? 9.503 -0.251 2.490 1.00 95.44 99 SER A N 1
ATOM 781 C CA . SER A 1 99 ? 9.670 -0.029 3.930 1.00 95.44 99 SER A CA 1
ATOM 782 C C . SER A 1 99 ? 9.272 1.397 4.325 1.00 95.44 99 SER A C 1
ATOM 784 O O . SER A 1 99 ? 8.571 1.597 5.321 1.00 95.44 99 SER A O 1
ATOM 786 N N . THR A 1 100 ? 9.636 2.384 3.503 1.00 96.75 100 THR A N 1
ATOM 787 C CA . THR A 1 100 ? 9.203 3.780 3.651 1.00 96.75 100 THR A CA 1
ATOM 788 C C . THR A 1 100 ? 7.685 3.923 3.529 1.00 96.75 100 THR A C 1
ATOM 790 O O . THR A 1 100 ? 7.073 4.556 4.389 1.00 96.75 100 THR A O 1
ATOM 793 N N . TYR A 1 101 ? 7.049 3.282 2.544 1.00 96.62 101 TYR A N 1
ATOM 794 C CA . TYR A 1 101 ? 5.592 3.339 2.347 1.00 96.62 101 TYR A CA 1
ATOM 795 C C . TYR A 1 101 ? 4.840 2.767 3.552 1.00 96.62 101 TYR A C 1
ATOM 797 O O . TYR A 1 101 ? 3.930 3.404 4.081 1.00 96.62 101 TYR A O 1
ATOM 805 N N . LYS A 1 102 ? 5.293 1.625 4.086 1.00 96.12 102 LYS A N 1
ATOM 806 C CA . LYS A 1 102 ? 4.742 1.034 5.318 1.00 96.12 102 LYS A CA 1
ATOM 807 C C . LYS A 1 102 ? 4.901 1.951 6.530 1.00 96.12 102 LYS A C 1
ATOM 809 O O . LYS A 1 102 ? 3.998 2.052 7.361 1.00 96.12 102 LYS A O 1
ATOM 814 N N . ASN A 1 103 ? 6.043 2.622 6.661 1.00 96.88 103 ASN A N 1
ATOM 815 C CA . ASN A 1 103 ? 6.271 3.565 7.755 1.00 96.88 103 ASN A CA 1
ATOM 816 C C . ASN A 1 103 ? 5.388 4.813 7.627 1.00 96.88 103 ASN A C 1
ATOM 818 O O . ASN A 1 103 ? 4.844 5.271 8.633 1.00 96.88 103 ASN A O 1
ATOM 822 N N . ASN A 1 104 ? 5.191 5.322 6.411 1.00 96.00 104 ASN A N 1
ATOM 823 C CA . ASN A 1 104 ? 4.269 6.422 6.141 1.00 96.00 104 ASN A CA 1
ATOM 824 C C . ASN A 1 104 ? 2.822 6.018 6.443 1.00 96.00 104 ASN A C 1
ATOM 826 O O . ASN A 1 104 ? 2.133 6.744 7.153 1.00 96.00 104 ASN A O 1
ATOM 830 N N . ALA A 1 105 ? 2.402 4.818 6.039 1.00 96.38 105 ALA A N 1
ATOM 831 C CA . ALA A 1 105 ? 1.082 4.289 6.363 1.00 96.38 105 ALA A CA 1
ATOM 832 C C . ALA A 1 105 ? 0.838 4.216 7.880 1.00 96.38 105 ALA A C 1
ATOM 834 O O . ALA A 1 105 ? -0.199 4.661 8.370 1.00 96.38 105 ALA A O 1
ATOM 835 N N . LYS A 1 106 ? 1.824 3.741 8.655 1.00 95.94 106 LYS A N 1
ATOM 836 C CA . LYS A 1 106 ? 1.747 3.725 10.128 1.00 95.94 106 LYS A CA 1
ATOM 837 C C . LYS A 1 106 ? 1.617 5.127 10.728 1.00 95.94 106 LYS A C 1
ATOM 839 O O . LYS A 1 106 ? 0.892 5.286 11.707 1.00 95.94 106 LYS A O 1
ATOM 844 N N . LYS A 1 107 ? 2.317 6.130 10.182 1.00 94.69 107 LYS A N 1
ATOM 845 C CA . LYS A 1 107 ? 2.185 7.533 10.619 1.00 94.69 107 LYS A CA 1
ATOM 846 C C . LYS A 1 107 ? 0.770 8.046 10.353 1.00 94.69 107 LYS A C 1
ATOM 848 O O . LYS A 1 107 ? 0.126 8.527 11.278 1.00 94.69 107 LYS A O 1
ATOM 853 N N . THR A 1 108 ? 0.268 7.860 9.134 1.00 92.94 108 THR A N 1
ATOM 854 C CA . THR A 1 108 ? -1.094 8.247 8.746 1.00 92.94 108 THR A CA 1
ATOM 855 C C . THR A 1 108 ? -2.140 7.584 9.638 1.00 92.94 108 THR A C 1
ATOM 857 O O . THR A 1 108 ? -2.985 8.266 10.205 1.00 92.94 108 THR A O 1
ATOM 860 N N . TYR A 1 109 ? -2.032 6.272 9.857 1.00 93.50 109 TYR A N 1
ATOM 861 C CA . TYR A 1 109 ? -2.939 5.524 10.726 1.00 93.50 109 TYR A CA 1
ATOM 862 C C . TYR A 1 109 ? -2.985 6.068 12.160 1.00 93.50 109 TYR A C 1
ATOM 864 O O . TYR A 1 109 ? -4.067 6.225 12.722 1.00 93.50 109 TYR A O 1
ATOM 872 N N . ARG A 1 110 ? -1.825 6.388 12.752 1.00 91.19 110 ARG A N 1
ATOM 873 C CA . ARG A 1 110 ? -1.754 6.986 14.097 1.00 91.19 110 ARG A CA 1
ATOM 874 C C . ARG A 1 110 ? -2.432 8.352 14.147 1.00 91.19 110 ARG A C 1
ATOM 876 O O . ARG A 1 110 ? -3.146 8.614 15.102 1.00 91.19 110 ARG A O 1
ATOM 883 N N . ASN A 1 111 ? -2.259 9.173 13.113 1.00 86.88 111 ASN A N 1
ATOM 884 C CA . ASN A 1 111 ? -2.889 10.492 13.030 1.00 86.88 111 ASN A CA 1
ATOM 885 C C . ASN A 1 111 ? -4.413 10.416 12.826 1.00 86.88 111 ASN A C 1
ATOM 887 O O . ASN A 1 111 ? -5.112 11.374 13.130 1.00 86.88 111 ASN A O 1
ATOM 891 N N . CYS A 1 112 ? -4.932 9.301 12.303 1.00 79.56 112 CYS A N 1
ATOM 892 C CA . CYS A 1 112 ? -6.369 9.080 12.122 1.00 79.56 112 CYS A CA 1
ATOM 893 C C . CYS A 1 112 ? -7.058 8.433 13.334 1.00 79.56 112 CYS A C 1
ATOM 895 O O . CYS A 1 112 ? -8.285 8.454 13.408 1.00 79.56 112 CYS A O 1
ATOM 897 N N . LYS A 1 113 ? -6.299 7.845 14.267 1.00 67.88 113 LYS A N 1
ATOM 898 C CA . LYS A 1 113 ? -6.807 7.373 15.562 1.00 67.88 113 LYS A CA 1
ATOM 899 C C . LYS A 1 113 ? -6.828 8.545 16.549 1.00 67.88 113 LYS A C 1
ATOM 901 O O . LYS A 1 113 ? -5.945 8.653 17.394 1.00 67.88 113 LYS A O 1
ATOM 906 N N . CYS A 1 114 ? -7.815 9.423 16.391 1.00 48.72 114 CYS A N 1
ATOM 907 C CA . CYS A 1 114 ? -8.188 10.411 17.405 1.00 48.72 114 CYS A CA 1
ATOM 908 C C . CYS A 1 114 ? -8.949 9.720 18.545 1.00 48.72 114 CYS A C 1
ATOM 910 O O . CYS A 1 114 ? -9.837 8.889 18.231 1.00 48.72 114 CYS A O 1
#

Secondary structure (DSSP, 8-state):
-----------GGGSSSHHHHHHHHHHHHHHHHHHHHHHHHHTTSS---HHHHHHHHHHHHHHHHH-TT-HHHHHHHHHHHHHHSTTSSS-SS-HHHHHHHHHHHHHHHHHH--

Sequence (114 aa):
MTTINNNNVTTRDIYTSHKLYLEKRTGSRYYNLGYMMYKEIINGTAAATLSNLQDAITNFEVALLFDKNDINAILLKNELCDKYGPNSVSPIFTTSNISTYKNNAKKTYRNCKC